Protein AF-A0A2V7FW21-F1 (afdb_monomer_lite)

Secondary structure (DSSP, 8-state):
-TT-SHHHHHHHHHHHHTTGGGTS-S-EEPPPTT-EEGGGTEE--TTTTT-EE--S----EE--S---SPPP-HHHHH-TTHHHHHHHH--HHHHHGGGG-EE----TTGGG-SSBSTTS-B-SHHHHHHH--GGGHHHHHHHHHS-HHHHHHHHHHHHH-

Structure (mmCIF, N/CA/C/O backbone):
data_AF-A0A2V7FW21-F1
#
_entry.id   AF-A0A2V7FW21-F1
#
loop_
_atom_site.group_PDB
_atom_site.id
_atom_site.type_symbol
_atom_site.label_atom_id
_atom_site.label_alt_id
_atom_site.label_comp_id
_atom_site.label_asym_id
_atom_site.label_entity_id
_atom_site.label_seq_id
_atom_site.pdbx_PDB_ins_code
_atom_site.Cartn_x
_atom_site.Cartn_y
_atom_site.Cartn_z
_atom_site.occupancy
_atom_site.B_iso_or_equiv
_atom_site.auth_seq_id
_atom_site.auth_comp_id
_atom_site.auth_asym_id
_atom_site.auth_atom_id
_atom_site.pdbx_PDB_model_num
ATOM 1 N N . MET A 1 1 ? -8.026 16.627 4.173 1.00 52.59 1 MET A N 1
ATOM 2 C CA . MET A 1 1 ? -6.728 16.368 4.832 1.00 52.59 1 MET A CA 1
ATOM 3 C C . MET A 1 1 ? -6.701 14.894 5.194 1.00 52.59 1 MET A C 1
ATOM 5 O O . MET A 1 1 ? -7.676 14.438 5.785 1.00 52.59 1 MET A O 1
ATOM 9 N N . LEU A 1 2 ? -5.669 14.146 4.791 1.00 73.88 2 LEU A N 1
ATOM 10 C CA . LEU A 1 2 ? -5.500 12.762 5.252 1.00 73.88 2 LEU A CA 1
ATOM 11 C C . LEU A 1 2 ? -5.425 12.753 6.781 1.00 73.88 2 LEU A C 1
ATOM 13 O O . LEU A 1 2 ? -4.911 13.702 7.371 1.00 73.88 2 LEU A O 1
ATOM 17 N N . ALA A 1 3 ? -5.951 11.705 7.411 1.00 82.44 3 ALA A N 1
ATOM 18 C CA . ALA A 1 3 ? -5.888 11.542 8.860 1.00 82.44 3 ALA A CA 1
ATOM 19 C C . ALA A 1 3 ? -6.391 12.752 9.691 1.00 82.44 3 ALA A C 1
ATOM 21 O O . ALA A 1 3 ? -5.767 13.149 10.672 1.00 82.44 3 ALA A O 1
ATOM 22 N N . ALA A 1 4 ? -7.522 13.364 9.314 1.00 87.50 4 ALA A N 1
ATOM 23 C CA . ALA A 1 4 ? -8.020 14.580 9.975 1.00 87.50 4 ALA A CA 1
ATOM 24 C C . ALA A 1 4 ? -8.468 14.374 11.441 1.00 87.50 4 ALA A C 1
ATOM 26 O O . ALA A 1 4 ? -8.402 15.305 12.246 1.00 87.50 4 ALA A O 1
ATOM 27 N N . THR A 1 5 ? -8.914 13.166 11.803 1.00 94.81 5 THR A N 1
ATOM 28 C CA . THR A 1 5 ? -9.398 12.841 13.155 1.00 94.81 5 THR A CA 1
ATOM 29 C C . THR A 1 5 ? -8.276 12.278 14.039 1.00 94.81 5 THR A C 1
ATOM 31 O O . THR A 1 5 ? -7.320 11.697 13.518 1.00 94.81 5 THR A O 1
ATOM 34 N N . PRO A 1 6 ? -8.377 12.374 15.382 1.00 96.50 6 PRO A N 1
ATOM 35 C CA . PRO A 1 6 ? -7.422 11.723 16.284 1.00 96.50 6 PRO A CA 1
ATOM 36 C C . PRO A 1 6 ? -7.287 10.215 16.025 1.00 96.50 6 PRO A C 1
ATOM 38 O O . PRO A 1 6 ? -6.175 9.692 16.010 1.00 96.50 6 PRO A O 1
ATOM 41 N N . ALA A 1 7 ? -8.404 9.537 15.740 1.00 96.25 7 ALA A N 1
ATOM 42 C CA . ALA A 1 7 ? -8.414 8.119 15.393 1.00 96.25 7 ALA A CA 1
ATOM 43 C C . ALA A 1 7 ? -7.650 7.842 14.091 1.00 96.25 7 ALA A C 1
ATOM 45 O O . ALA A 1 7 ? -6.846 6.919 14.037 1.00 96.25 7 ALA A O 1
ATOM 46 N N . ALA A 1 8 ? -7.835 8.666 13.058 1.00 96.56 8 ALA A N 1
ATOM 47 C CA . ALA A 1 8 ? -7.130 8.485 11.796 1.00 96.56 8 ALA A CA 1
ATOM 48 C C . ALA A 1 8 ? -5.626 8.811 11.906 1.00 96.56 8 ALA A C 1
ATOM 50 O O . ALA A 1 8 ? -4.816 8.157 11.251 1.00 96.56 8 ALA A O 1
ATOM 51 N N . ARG A 1 9 ? -5.219 9.758 12.768 1.00 97.75 9 ARG A N 1
ATOM 52 C CA . ARG A 1 9 ? -3.793 9.992 13.083 1.00 97.75 9 ARG A CA 1
ATOM 53 C C . ARG A 1 9 ? -3.169 8.790 13.786 1.00 97.75 9 ARG A C 1
ATOM 55 O O . ARG A 1 9 ? -2.154 8.282 13.318 1.00 97.75 9 ARG A O 1
ATOM 62 N N . ARG A 1 10 ? -3.837 8.268 14.820 1.00 98.25 10 ARG A N 1
ATOM 63 C CA . ARG A 1 10 ? -3.437 7.027 15.501 1.00 98.25 10 ARG A CA 1
ATOM 64 C C . ARG A 1 10 ? -3.335 5.857 14.520 1.00 98.25 10 ARG A C 1
ATOM 66 O O . ARG A 1 10 ? -2.374 5.098 14.555 1.00 98.25 10 ARG A O 1
ATOM 73 N N . GLY A 1 11 ? -4.304 5.730 13.616 1.00 98.44 11 GLY A N 1
ATOM 74 C CA . GLY A 1 11 ? -4.299 4.722 12.561 1.00 98.44 11 GLY A CA 1
ATOM 75 C C . GLY A 1 11 ? -3.122 4.852 11.601 1.00 98.44 11 GLY A C 1
ATOM 76 O O . GLY A 1 11 ? -2.526 3.843 11.236 1.00 98.44 11 GLY A O 1
ATOM 77 N N . SER A 1 12 ? -2.758 6.082 11.232 1.00 98.00 12 SER A N 1
ATOM 78 C CA . SER A 1 12 ? -1.577 6.354 10.414 1.00 98.00 12 SER A CA 1
ATOM 79 C C . SER A 1 12 ? -0.293 5.923 11.122 1.00 98.00 12 SER A C 1
ATOM 81 O O . SER A 1 12 ? 0.535 5.274 10.499 1.00 98.00 12 SER A O 1
ATOM 83 N N . GLU A 1 13 ? -0.121 6.230 12.406 1.00 98.25 13 GLU A N 1
ATOM 84 C CA . GLU A 1 13 ? 1.056 5.787 13.173 1.00 98.25 13 GLU A CA 1
ATOM 85 C C . GLU A 1 13 ? 1.127 4.257 13.262 1.00 98.25 13 GLU A C 1
ATOM 87 O O . GLU A 1 13 ? 2.170 3.647 13.027 1.00 98.25 13 GLU A O 1
ATOM 92 N N . LEU A 1 14 ? -0.009 3.619 13.554 1.00 98.69 14 LEU A N 1
ATOM 93 C CA . LEU A 1 14 ? -0.113 2.165 13.630 1.00 98.69 14 LEU A CA 1
ATOM 94 C C . LEU A 1 14 ? 0.189 1.490 12.295 1.00 98.69 14 LEU A C 1
ATOM 96 O O . LEU A 1 14 ? 0.803 0.429 12.291 1.00 98.69 14 LEU A O 1
ATOM 100 N N . PHE A 1 15 ? -0.214 2.092 11.177 1.00 98.56 15 PHE A N 1
ATOM 101 C CA . PHE A 1 15 ? 0.079 1.593 9.836 1.00 98.56 15 PHE A CA 1
ATOM 102 C C . PHE A 1 15 ? 1.590 1.438 9.597 1.00 98.56 15 PHE A C 1
ATOM 104 O O . PHE A 1 15 ? 2.020 0.423 9.042 1.00 98.56 15 PHE A O 1
ATOM 111 N N . ASP A 1 16 ? 2.403 2.387 10.072 1.00 97.88 16 ASP A N 1
ATOM 112 C CA . ASP A 1 16 ? 3.866 2.258 10.034 1.00 97.88 16 ASP A CA 1
ATOM 113 C C . ASP A 1 16 ? 4.347 1.215 11.044 1.00 97.88 16 ASP A C 1
ATOM 115 O O . ASP A 1 16 ? 5.083 0.295 10.687 1.00 97.88 16 ASP A O 1
ATOM 119 N N . ALA A 1 17 ? 3.881 1.310 12.293 1.00 98.44 17 ALA A N 1
ATOM 120 C CA . ALA A 1 17 ? 4.355 0.475 13.395 1.00 98.44 17 ALA A CA 1
ATOM 121 C C . ALA A 1 17 ? 4.105 -1.028 13.180 1.00 98.44 17 ALA A C 1
ATOM 123 O O . ALA A 1 17 ? 4.912 -1.863 13.588 1.00 98.44 17 ALA A O 1
ATOM 124 N N . ILE A 1 18 ? 2.998 -1.399 12.528 1.00 98.50 18 ILE A N 1
ATOM 125 C CA . ILE A 1 18 ? 2.695 -2.799 12.203 1.00 98.50 18 ILE A CA 1
ATOM 126 C C . ILE A 1 18 ? 3.310 -3.247 10.870 1.00 98.50 18 ILE A C 1
ATOM 128 O O . ILE A 1 18 ? 3.199 -4.426 10.528 1.00 98.50 18 ILE A O 1
ATOM 132 N N . GLY A 1 19 ? 4.007 -2.366 10.149 1.00 98.25 19 GLY A N 1
ATOM 133 C CA . GLY A 1 19 ? 4.761 -2.686 8.936 1.00 98.25 19 GLY A CA 1
ATOM 134 C C . GLY A 1 19 ? 3.943 -2.691 7.644 1.00 98.25 19 GLY A C 1
ATOM 135 O O . GLY A 1 19 ? 4.376 -3.295 6.669 1.00 98.25 19 GLY A O 1
ATOM 136 N N . CYS A 1 20 ? 2.772 -2.044 7.595 1.00 98.44 20 CYS A N 1
ATOM 137 C CA . CYS A 1 20 ? 2.033 -1.901 6.333 1.00 98.44 20 CYS A CA 1
ATOM 138 C C . CYS A 1 20 ? 2.815 -1.045 5.324 1.00 98.44 20 CYS A C 1
ATOM 140 O O . CYS A 1 20 ? 2.825 -1.346 4.130 1.00 98.44 20 CYS A O 1
ATOM 142 N N . ALA A 1 21 ? 3.513 -0.015 5.812 1.00 97.88 21 ALA A N 1
ATOM 143 C CA . ALA A 1 21 ? 4.276 0.923 4.992 1.00 97.88 21 ALA A CA 1
ATOM 144 C C . ALA A 1 21 ? 5.514 0.321 4.305 1.00 97.88 21 ALA A C 1
ATOM 146 O O . ALA A 1 21 ? 6.088 0.978 3.443 1.00 97.88 21 ALA A O 1
ATOM 147 N N . THR A 1 22 ? 5.908 -0.913 4.643 1.00 97.38 22 THR A N 1
ATOM 148 C CA . THR A 1 22 ? 7.002 -1.618 3.957 1.00 97.38 22 THR A CA 1
ATOM 149 C C . THR A 1 22 ? 6.694 -1.847 2.479 1.00 97.38 22 THR A C 1
ATOM 151 O O . THR A 1 22 ? 7.592 -1.690 1.662 1.00 97.38 22 THR A O 1
ATOM 154 N N . CYS A 1 23 ?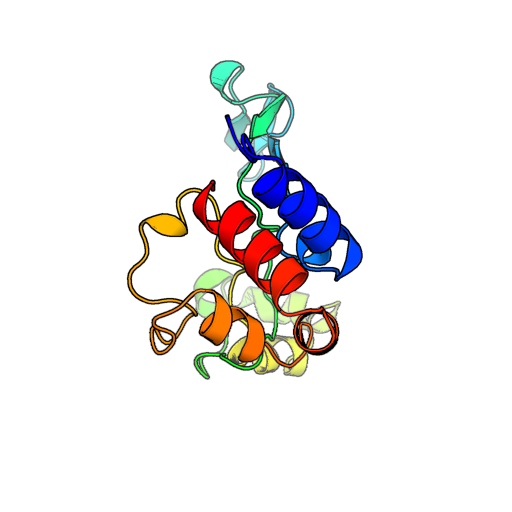 5.439 -2.169 2.141 1.00 98.19 23 CYS A N 1
ATOM 155 C CA . CYS A 1 23 ? 5.001 -2.334 0.749 1.00 98.19 23 CYS A CA 1
ATOM 156 C C . CYS A 1 23 ? 4.054 -1.203 0.326 1.00 98.19 23 CYS A C 1
ATOM 158 O O . CYS A 1 23 ? 4.106 -0.697 -0.791 1.00 98.19 23 CYS A O 1
ATOM 160 N N . HIS A 1 24 ? 3.200 -0.727 1.237 1.00 98.25 24 HIS A N 1
ATOM 161 C CA . HIS A 1 24 ? 2.320 0.411 0.979 1.00 98.25 24 HIS A CA 1
ATOM 162 C C . HIS A 1 24 ? 3.015 1.749 1.263 1.00 98.25 24 HIS A C 1
ATOM 164 O O . HIS A 1 24 ? 2.575 2.542 2.101 1.00 98.25 24 HIS A O 1
ATOM 170 N N . VAL A 1 25 ? 4.123 1.987 0.557 1.00 97.88 25 VAL A N 1
ATOM 171 C CA . VAL A 1 25 ? 5.003 3.148 0.739 1.00 97.88 25 VAL A CA 1
ATOM 172 C C . VAL A 1 25 ? 4.238 4.451 0.529 1.00 97.88 25 VAL A C 1
ATOM 174 O O . VAL A 1 25 ? 3.635 4.682 -0.519 1.00 97.88 25 VAL A O 1
ATOM 177 N N . ARG A 1 26 ? 4.266 5.318 1.546 1.00 96.12 26 ARG A N 1
ATOM 178 C CA . ARG A 1 26 ? 3.415 6.516 1.627 1.00 96.12 26 ARG A CA 1
ATOM 179 C C . ARG A 1 26 ? 3.616 7.472 0.471 1.00 96.12 26 ARG A C 1
ATOM 181 O O . ARG A 1 26 ? 2.636 7.957 -0.079 1.00 96.12 26 ARG A O 1
ATOM 188 N N . THR A 1 27 ? 4.873 7.749 0.149 1.00 96.56 27 THR A N 1
ATOM 189 C CA . THR A 1 27 ? 5.267 8.811 -0.769 1.00 96.56 27 THR A CA 1
ATOM 190 C C . THR A 1 27 ? 6.291 8.275 -1.741 1.00 96.56 27 THR A C 1
ATOM 192 O O . THR A 1 27 ? 7.268 7.655 -1.328 1.00 96.56 27 THR A O 1
ATOM 195 N N . LEU A 1 28 ? 6.089 8.577 -3.015 1.00 96.69 28 LEU A N 1
ATOM 196 C CA . LEU A 1 28 ? 7.106 8.440 -4.043 1.00 96.69 28 LEU A CA 1
ATOM 197 C C . LEU A 1 28 ? 7.383 9.819 -4.636 1.00 96.69 28 LEU A C 1
ATOM 199 O O . LEU A 1 28 ? 6.525 10.706 -4.606 1.00 96.69 28 LEU A O 1
ATOM 203 N N . VAL A 1 29 ? 8.591 9.992 -5.158 1.00 97.44 29 VAL A N 1
ATOM 204 C CA . VAL A 1 29 ? 9.016 11.220 -5.828 1.00 97.44 29 VAL A CA 1
ATOM 205 C C . VAL A 1 29 ? 9.390 10.848 -7.251 1.00 97.44 29 VAL A C 1
ATOM 207 O O . VAL A 1 29 ? 10.160 9.910 -7.466 1.00 97.44 29 VAL A O 1
ATOM 210 N N . THR A 1 30 ? 8.805 11.533 -8.230 1.00 96.12 30 THR A N 1
ATOM 211 C CA . THR A 1 30 ? 9.201 11.349 -9.628 1.00 96.12 30 THR A CA 1
ATOM 212 C C . THR A 1 30 ? 10.648 11.795 -9.833 1.00 96.12 30 THR A C 1
ATOM 214 O O . THR A 1 30 ? 11.164 12.645 -9.106 1.00 96.12 30 THR A O 1
ATOM 217 N N . ALA A 1 31 ? 11.317 11.221 -10.833 1.00 96.38 31 ALA A N 1
ATOM 218 C CA . ALA A 1 31 ? 12.684 11.602 -11.167 1.00 96.38 31 ALA A CA 1
ATOM 219 C C . ALA A 1 31 ? 12.795 13.100 -11.509 1.00 96.38 31 ALA A C 1
ATOM 221 O O . ALA A 1 31 ? 11.803 13.755 -11.846 1.00 96.38 31 ALA A O 1
ATOM 222 N N . ALA A 1 32 ? 14.009 13.643 -11.427 1.00 97.56 32 ALA A N 1
ATOM 223 C CA . ALA A 1 32 ? 14.255 15.048 -11.721 1.00 97.56 32 ALA A CA 1
ATOM 224 C C . ALA A 1 32 ? 13.879 15.407 -13.165 1.00 97.56 32 ALA A C 1
ATOM 226 O O . ALA A 1 32 ? 13.977 14.571 -14.072 1.00 97.56 32 ALA A O 1
ATOM 227 N N . ALA A 1 33 ? 13.474 16.657 -13.389 1.00 97.38 33 ALA A N 1
ATOM 228 C CA . ALA A 1 33 ? 13.267 17.158 -14.743 1.00 97.38 33 ALA A CA 1
ATOM 229 C C . ALA A 1 33 ? 14.558 17.001 -15.565 1.00 97.38 33 ALA A C 1
ATOM 231 O O . ALA A 1 33 ? 15.657 17.211 -15.059 1.00 97.38 33 ALA A O 1
ATOM 232 N N . GLY A 1 34 ? 14.424 16.595 -16.825 1.00 96.81 34 GLY A N 1
ATOM 233 C CA . GLY A 1 34 ? 15.556 16.282 -17.697 1.00 96.81 34 GLY A CA 1
ATOM 234 C C . GLY A 1 34 ? 16.131 14.870 -1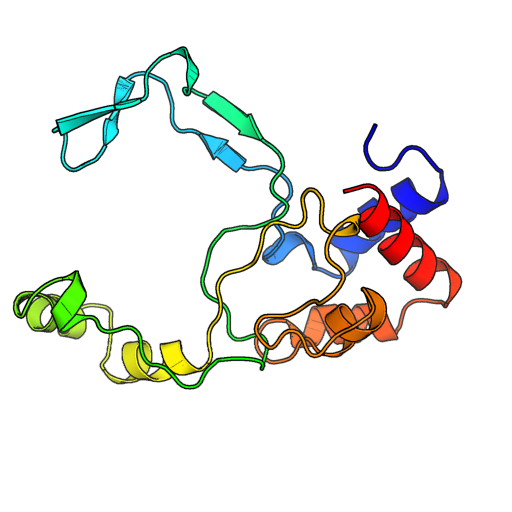7.526 1.00 96.81 34 GLY A C 1
ATOM 235 O O . GLY A 1 34 ? 16.997 14.489 -18.308 1.00 96.81 34 GLY A O 1
ATOM 236 N N . THR A 1 35 ? 15.646 14.060 -16.573 1.00 97.62 35 THR A N 1
ATOM 237 C CA . THR A 1 35 ? 16.058 12.647 -16.476 1.00 97.62 35 THR A CA 1
ATOM 238 C C . THR A 1 35 ? 15.670 11.907 -17.756 1.00 97.62 35 THR A C 1
ATOM 240 O O . THR A 1 35 ? 14.499 11.922 -18.140 1.00 97.62 35 THR A O 1
ATOM 243 N N . ALA A 1 36 ? 16.640 11.256 -18.400 1.00 96.50 36 ALA A N 1
ATOM 244 C CA . ALA A 1 36 ? 16.424 10.440 -19.590 1.00 96.50 36 ALA A CA 1
ATOM 245 C C . ALA A 1 36 ? 15.643 9.156 -19.257 1.00 96.50 36 ALA A C 1
ATOM 247 O O . ALA A 1 36 ? 15.976 8.445 -18.308 1.00 96.50 36 ALA A O 1
ATOM 248 N N . ILE A 1 37 ? 14.624 8.839 -20.057 1.00 93.19 37 ILE A N 1
ATOM 249 C CA . ILE A 1 37 ? 13.793 7.631 -19.940 1.00 93.19 37 ILE A CA 1
ATOM 250 C C . ILE A 1 37 ? 13.683 6.931 -21.302 1.00 93.19 37 ILE A C 1
ATOM 252 O O . ILE A 1 37 ? 14.148 7.457 -22.311 1.00 93.19 37 ILE A O 1
ATOM 256 N N . ASN A 1 38 ? 13.102 5.726 -21.343 1.00 87.00 38 ASN A N 1
ATOM 257 C CA . ASN A 1 38 ? 12.898 4.961 -22.586 1.00 87.00 38 ASN A CA 1
ATOM 258 C C . ASN A 1 38 ? 14.187 4.783 -23.417 1.00 87.00 38 ASN A C 1
ATOM 260 O O . ASN A 1 38 ? 14.184 4.927 -24.635 1.00 87.00 38 ASN A O 1
ATOM 264 N N . GLY A 1 39 ? 15.319 4.527 -22.752 1.00 86.69 39 GLY A N 1
ATOM 265 C CA . GLY A 1 39 ? 16.618 4.402 -23.425 1.00 86.69 39 GLY A CA 1
ATOM 266 C C . GLY A 1 39 ? 17.185 5.720 -23.968 1.00 86.69 39 GLY A C 1
ATOM 267 O O . GLY A 1 39 ? 18.058 5.688 -24.828 1.00 86.69 39 GLY A O 1
ATOM 268 N N . GLY A 1 40 ? 16.700 6.867 -23.482 1.00 91.62 40 GLY A N 1
ATOM 269 C CA . GLY A 1 40 ? 17.123 8.201 -23.915 1.00 91.62 40 GLY A CA 1
ATOM 270 C C . GLY A 1 40 ? 16.236 8.829 -24.988 1.00 91.62 40 GLY A C 1
ATOM 271 O O . GLY A 1 40 ? 16.522 9.944 -25.412 1.00 91.62 40 GLY A O 1
ATOM 272 N N . ALA A 1 41 ? 15.169 8.144 -25.413 1.00 93.25 41 ALA A N 1
ATOM 273 C CA . ALA A 1 41 ? 14.223 8.673 -26.393 1.00 93.25 41 ALA A CA 1
ATOM 274 C C . ALA A 1 41 ? 13.424 9.871 -25.857 1.00 93.25 41 ALA A C 1
ATOM 276 O O . ALA A 1 41 ? 13.098 10.777 -26.618 1.00 93.25 41 ALA A O 1
ATOM 277 N N . ASP A 1 42 ? 13.161 9.895 -24.548 1.00 95.25 42 ASP A N 1
ATOM 278 C CA . ASP A 1 42 ? 12.394 10.950 -23.892 1.00 95.25 42 ASP A CA 1
ATOM 279 C C . ASP A 1 42 ? 13.106 11.454 -22.632 1.00 95.25 42 ASP A C 1
ATOM 281 O O . ASP A 1 42 ? 13.981 10.790 -22.065 1.00 95.25 42 ASP A O 1
ATOM 285 N N . THR A 1 43 ? 12.680 12.621 -22.148 1.00 97.00 43 THR A N 1
ATOM 286 C CA . THR A 1 43 ? 13.103 13.166 -20.852 1.00 97.00 43 THR A CA 1
ATOM 287 C C . THR A 1 43 ? 11.898 13.567 -20.012 1.00 97.00 43 THR A C 1
ATOM 289 O O . THR A 1 43 ? 10.852 13.943 -20.541 1.00 97.00 43 THR A O 1
ATOM 292 N N . ILE A 1 44 ? 12.034 13.494 -18.687 1.00 97.00 44 ILE A N 1
ATOM 293 C CA . ILE A 1 44 ? 10.990 13.956 -17.766 1.00 97.00 44 ILE A CA 1
ATOM 294 C C . ILE A 1 44 ? 10.809 15.477 -17.926 1.00 97.00 44 ILE A C 1
ATOM 296 O O . ILE A 1 44 ? 11.750 16.229 -17.658 1.00 97.00 44 ILE A O 1
ATOM 300 N N . PRO A 1 45 ? 9.617 15.970 -18.313 1.00 96.88 45 PRO A N 1
ATOM 301 C CA . PRO A 1 45 ? 9.379 17.402 -18.445 1.00 96.88 45 PRO A CA 1
ATOM 302 C C . PRO A 1 45 ? 9.320 18.088 -17.067 1.00 96.88 45 PRO A C 1
ATOM 304 O O . PRO A 1 45 ? 8.940 17.450 -16.080 1.00 96.88 45 PRO A O 1
ATOM 307 N N . PRO A 1 46 ? 9.571 19.410 -16.975 1.00 97.00 46 PRO A N 1
ATOM 308 C CA . PRO A 1 46 ? 9.500 20.154 -15.710 1.00 97.00 46 PRO A CA 1
ATOM 309 C C . PRO A 1 46 ? 8.170 20.011 -14.954 1.00 97.00 46 PRO A C 1
ATOM 311 O O . PRO A 1 46 ? 8.141 19.989 -13.724 1.00 97.00 46 PRO A O 1
ATOM 314 N N . ALA A 1 47 ? 7.058 19.858 -15.682 1.00 96.31 47 ALA A N 1
ATOM 315 C CA . ALA A 1 47 ? 5.737 19.646 -15.092 1.00 96.31 47 ALA A CA 1
ATOM 316 C C . ALA A 1 47 ? 5.639 18.341 -14.276 1.00 96.31 47 ALA A C 1
ATOM 318 O O . ALA A 1 47 ? 4.861 18.276 -13.326 1.00 96.31 47 ALA A O 1
ATOM 319 N N . LEU A 1 48 ? 6.439 17.326 -14.617 1.00 96.06 48 LEU A N 1
ATOM 320 C CA . LEU A 1 48 ? 6.440 16.008 -13.979 1.00 96.06 48 LEU A CA 1
ATOM 32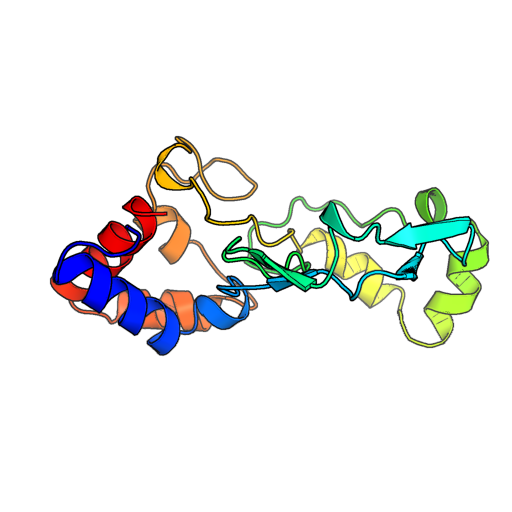1 C C . LEU A 1 48 ? 7.698 15.737 -13.148 1.00 96.06 48 LEU A C 1
ATOM 323 O O . LEU A 1 48 ? 7.756 14.702 -12.493 1.00 96.06 48 LEU A O 1
ATOM 327 N N . GLY A 1 49 ? 8.684 16.636 -13.149 1.00 96.94 49 GLY A N 1
ATOM 328 C CA . GLY A 1 49 ? 9.925 16.476 -12.394 1.00 96.94 49 GLY A CA 1
ATOM 329 C C . GLY A 1 49 ? 9.775 16.765 -10.900 1.00 96.94 49 GLY A C 1
ATOM 330 O O . GLY A 1 49 ? 9.089 17.720 -10.519 1.00 96.94 49 GLY A O 1
ATOM 331 N N . GLU A 1 50 ? 10.428 15.939 -10.075 1.00 97.31 50 GLU A N 1
ATOM 332 C CA . GLU A 1 50 ? 10.555 16.104 -8.612 1.00 97.31 50 GLU A CA 1
ATOM 333 C C . GLU A 1 50 ? 9.206 16.266 -7.889 1.00 97.31 50 GLU A C 1
ATOM 335 O O . GLU A 1 50 ? 9.065 16.997 -6.906 1.00 97.31 50 GLU A O 1
ATOM 340 N N . LYS A 1 51 ? 8.165 15.601 -8.393 1.00 97.25 51 LYS A N 1
ATOM 341 C CA . LYS A 1 51 ? 6.823 15.654 -7.818 1.00 97.25 51 LYS A CA 1
ATOM 342 C C . LYS A 1 51 ? 6.685 14.574 -6.764 1.00 97.25 51 LYS A C 1
ATOM 344 O O . LYS A 1 51 ? 6.709 13.385 -7.076 1.00 97.25 51 LYS A O 1
ATOM 349 N N . ALA A 1 52 ? 6.502 15.002 -5.520 1.00 96.88 52 ALA A N 1
ATOM 350 C CA . ALA A 1 52 ? 6.049 14.126 -4.455 1.00 96.88 52 ALA A CA 1
ATOM 351 C C . ALA A 1 52 ? 4.558 13.817 -4.641 1.00 96.88 52 ALA A C 1
ATOM 353 O O . ALA A 1 52 ? 3.737 14.721 -4.803 1.00 96.88 52 ALA A O 1
ATOM 354 N N . PHE A 1 53 ? 4.208 12.538 -4.600 1.00 95.50 53 PHE A N 1
ATOM 355 C CA . PHE A 1 53 ? 2.827 12.068 -4.617 1.00 95.50 53 PHE A CA 1
ATOM 356 C C . PHE A 1 53 ? 2.654 10.918 -3.627 1.00 95.50 53 PHE A C 1
ATOM 358 O O . PHE A 1 53 ? 3.633 10.285 -3.228 1.00 95.50 53 PHE A O 1
ATOM 365 N N . HIS A 1 54 ? 1.411 10.652 -3.216 1.00 96.00 54 HIS A N 1
ATOM 366 C CA . HIS A 1 54 ? 1.125 9.761 -2.087 1.00 96.00 54 HIS A CA 1
ATOM 367 C C . HIS A 1 54 ? 0.287 8.538 -2.484 1.00 96.00 54 HIS A C 1
ATOM 369 O O . HIS A 1 54 ? -0.915 8.503 -2.209 1.00 96.00 54 HIS A O 1
ATOM 375 N N . PRO A 1 55 ? 0.877 7.543 -3.169 1.00 97.06 55 PRO A N 1
ATOM 376 C CA . PRO A 1 55 ? 0.135 6.390 -3.664 1.00 97.06 55 PRO A CA 1
ATOM 377 C C . PRO A 1 55 ? -0.129 5.341 -2.585 1.00 97.06 55 PRO A C 1
ATOM 379 O O . PRO A 1 55 ? -1.044 4.537 -2.755 1.00 97.06 55 PRO A O 1
ATOM 382 N N . PHE A 1 56 ? 0.652 5.324 -1.495 1.00 97.94 56 PHE A N 1
ATOM 383 C CA . PHE A 1 56 ? 0.634 4.236 -0.509 1.00 97.94 56 PHE A CA 1
ATOM 384 C C . PHE A 1 56 ? 0.878 2.871 -1.177 1.00 97.94 56 PHE A C 1
ATOM 386 O O . PHE A 1 56 ? 0.123 1.915 -0.995 1.00 97.94 56 PHE A O 1
ATOM 393 N N . SER A 1 57 ? 1.913 2.811 -2.015 1.00 98.25 57 SER A N 1
ATOM 394 C CA . SER A 1 57 ? 2.363 1.626 -2.747 1.00 98.25 57 SER A CA 1
ATOM 395 C C . SER A 1 57 ? 3.796 1.819 -3.239 1.00 98.25 57 SER A C 1
ATOM 397 O O . SER A 1 57 ? 4.186 2.926 -3.606 1.00 98.25 57 SER A O 1
ATOM 399 N N . ASP A 1 58 ? 4.557 0.731 -3.261 1.00 97.62 58 ASP A N 1
ATOM 400 C CA . ASP A 1 58 ? 5.859 0.608 -3.920 1.00 97.62 58 ASP A CA 1
ATOM 401 C C . ASP A 1 58 ? 5.762 0.197 -5.401 1.00 97.62 58 ASP A C 1
ATOM 403 O O . ASP A 1 58 ? 6.759 0.219 -6.118 1.00 97.62 58 ASP A O 1
ATOM 407 N N . PHE A 1 59 ? 4.566 -0.175 -5.867 1.00 97.06 59 PHE A N 1
ATOM 408 C CA . PHE A 1 59 ? 4.285 -0.733 -7.193 1.00 97.06 59 PHE A CA 1
ATOM 409 C C . PHE A 1 59 ? 5.082 -2.000 -7.554 1.00 97.06 59 PHE A C 1
ATOM 411 O O . PHE A 1 59 ? 5.098 -2.400 -8.723 1.00 97.06 59 PHE A O 1
ATOM 418 N N . LEU A 1 60 ? 5.687 -2.668 -6.570 1.00 95.44 60 LEU A N 1
ATOM 419 C CA . LEU A 1 60 ? 6.439 -3.903 -6.759 1.00 95.44 60 LEU A CA 1
ATOM 420 C C . LEU A 1 60 ? 5.523 -5.133 -6.692 1.00 95.44 60 LEU A C 1
ATOM 422 O O . LEU A 1 60 ? 4.331 -5.046 -6.390 1.00 95.44 60 LEU A O 1
ATOM 426 N N . LEU A 1 61 ? 6.084 -6.294 -7.040 1.00 93.75 61 LEU A N 1
ATOM 427 C CA . LEU A 1 61 ? 5.395 -7.584 -7.034 1.00 93.75 61 LEU A CA 1
ATOM 428 C C . LEU A 1 61 ? 5.709 -8.366 -5.757 1.00 93.75 61 LEU A C 1
ATOM 430 O O . LEU A 1 61 ? 6.859 -8.757 -5.533 1.00 93.75 61 LEU A O 1
ATOM 434 N N . HIS A 1 62 ? 4.664 -8.707 -5.006 1.00 96.25 62 HIS A N 1
ATOM 435 C CA . HIS A 1 62 ? 4.776 -9.418 -3.734 1.00 96.25 62 HIS A CA 1
ATOM 436 C C . HIS A 1 62 ? 3.883 -10.643 -3.683 1.00 96.25 62 HIS A C 1
ATOM 438 O O . HIS A 1 62 ? 2.738 -10.622 -4.143 1.00 96.25 62 HIS A O 1
ATOM 444 N N . ASN A 1 63 ? 4.382 -11.711 -3.061 1.00 96.38 63 ASN A N 1
ATOM 445 C CA . ASN A 1 63 ? 3.541 -12.837 -2.694 1.00 96.38 63 ASN A CA 1
ATOM 446 C C . ASN A 1 63 ? 2.806 -12.527 -1.389 1.00 96.38 63 ASN A C 1
ATOM 448 O O . ASN A 1 63 ? 3.342 -12.723 -0.298 1.00 96.38 63 ASN A O 1
ATOM 452 N N . VAL A 1 64 ? 1.551 -12.096 -1.514 1.00 96.75 64 VAL A N 1
ATOM 453 C CA . VAL A 1 64 ? 0.646 -11.867 -0.376 1.00 96.75 64 VAL A CA 1
ATOM 454 C C . VAL A 1 64 ? -0.384 -12.991 -0.191 1.00 96.75 64 VAL A C 1
ATOM 456 O O . VAL A 1 64 ? -1.375 -12.819 0.519 1.00 96.75 64 VAL A O 1
ATOM 459 N N . GLY A 1 65 ? -0.152 -14.152 -0.822 1.00 95.31 65 GLY A N 1
ATOM 460 C CA . GLY A 1 65 ? -0.983 -15.360 -0.728 1.00 95.31 65 GLY A CA 1
ATOM 461 C C . GLY A 1 65 ? -2.238 -15.382 -1.599 1.00 95.31 65 GLY A C 1
ATOM 462 O O . GLY A 1 65 ? -3.092 -16.237 -1.391 1.00 95.31 65 GLY A O 1
ATOM 463 N N . THR A 1 66 ? -2.364 -14.447 -2.544 1.00 93.94 66 THR A N 1
ATOM 464 C CA . THR A 1 66 ? -3.521 -14.318 -3.456 1.00 93.94 66 THR A CA 1
ATOM 465 C C . THR A 1 66 ? -3.086 -14.171 -4.918 1.00 93.94 66 THR A C 1
ATOM 467 O O . THR A 1 66 ? -3.711 -13.448 -5.688 1.00 93.94 66 THR A O 1
ATOM 470 N N . GLY A 1 67 ? -1.977 -14.821 -5.291 1.00 92.06 67 GLY A N 1
ATOM 471 C CA . GLY A 1 67 ? -1.541 -14.879 -6.688 1.00 92.06 67 GLY A CA 1
ATOM 472 C C . GLY A 1 67 ? -2.589 -15.518 -7.600 1.00 92.06 67 GLY A C 1
ATOM 473 O O . GLY A 1 67 ? -3.422 -16.302 -7.145 1.00 92.06 67 GLY A O 1
ATOM 474 N N . ASP A 1 68 ? -2.527 -15.182 -8.883 1.00 91.06 68 ASP A N 1
ATOM 475 C CA . ASP A 1 68 ? -3.457 -15.639 -9.922 1.00 91.06 68 ASP A CA 1
ATOM 476 C C . ASP A 1 68 ? -3.048 -16.967 -10.575 1.00 91.06 68 ASP A C 1
ATOM 478 O O . ASP A 1 68 ? -3.795 -17.527 -11.376 1.00 91.06 68 ASP A O 1
ATOM 482 N N . GLY A 1 69 ? -1.870 -17.494 -10.234 1.00 92.56 69 GLY A N 1
ATOM 483 C CA . GLY A 1 69 ? -1.331 -18.703 -10.844 1.00 92.56 69 GLY A CA 1
ATOM 484 C C . GLY A 1 69 ? -0.716 -18.473 -12.227 1.00 92.56 69 GLY A C 1
ATOM 485 O O . GLY A 1 69 ? -0.254 -19.439 -12.838 1.00 92.56 69 GLY A O 1
ATOM 486 N N . ILE A 1 70 ? -0.637 -17.225 -12.699 1.00 89.56 70 ILE A N 1
ATOM 487 C CA . ILE A 1 70 ? -0.140 -16.873 -14.028 1.00 89.56 70 ILE A CA 1
ATOM 488 C C . ILE A 1 70 ? 1.309 -16.398 -13.922 1.00 89.56 70 ILE A C 1
ATOM 490 O O . ILE A 1 70 ? 1.638 -15.396 -13.293 1.00 89.56 70 ILE A O 1
ATOM 494 N N . VAL A 1 71 ? 2.212 -17.140 -14.557 1.00 88.88 71 VAL A N 1
ATOM 495 C CA . VAL A 1 71 ? 3.623 -16.754 -14.648 1.00 88.88 71 VAL A CA 1
ATOM 496 C C . VAL A 1 71 ? 3.763 -15.540 -15.568 1.00 88.88 71 VAL A C 1
ATOM 498 O O . VAL A 1 71 ? 3.155 -15.496 -16.636 1.00 88.88 71 VAL A O 1
ATOM 501 N N . MET A 1 72 ? 4.602 -14.574 -15.191 1.00 83.50 72 MET A N 1
ATOM 502 C CA . MET A 1 72 ? 4.953 -13.469 -16.080 1.00 83.50 72 MET A CA 1
ATOM 503 C C . MET A 1 72 ? 5.620 -13.993 -17.355 1.00 83.50 72 MET A C 1
ATOM 505 O O . MET A 1 72 ? 6.662 -14.650 -17.315 1.00 83.50 72 MET A O 1
ATOM 509 N N . ALA A 1 73 ? 5.002 -13.665 -18.484 1.00 80.06 73 ALA A N 1
ATOM 510 C CA . ALA A 1 73 ? 5.359 -14.104 -19.824 1.00 80.06 73 ALA A CA 1
ATOM 511 C C . ALA A 1 73 ? 6.604 -13.342 -20.333 1.00 80.06 73 ALA A C 1
ATOM 513 O O . ALA A 1 73 ? 6.526 -12.355 -21.067 1.00 80.06 73 ALA A O 1
ATOM 514 N N . MET A 1 74 ? 7.776 -13.741 -19.826 1.00 76.81 74 MET A N 1
ATOM 515 C CA . MET A 1 74 ? 9.050 -13.070 -20.103 1.00 76.81 74 MET A CA 1
ATOM 516 C C . MET A 1 74 ? 9.431 -13.074 -21.598 1.00 76.81 74 MET A C 1
ATOM 518 O O . MET A 1 74 ? 9.838 -12.019 -22.085 1.00 76.81 74 MET A O 1
ATOM 522 N N . PRO A 1 75 ? 9.314 -14.188 -22.351 1.00 76.50 75 PRO A N 1
ATOM 523 C CA . PRO A 1 75 ? 9.645 -14.206 -23.781 1.00 76.50 75 PRO A CA 1
ATOM 524 C C . PRO A 1 75 ? 8.773 -13.278 -24.631 1.00 76.50 75 PRO A C 1
ATOM 526 O O . PRO A 1 75 ? 9.258 -12.686 -25.588 1.00 76.50 75 PRO A O 1
ATOM 529 N N . GLU A 1 76 ? 7.503 -13.124 -24.282 1.00 77.06 76 GLU A N 1
ATOM 530 C CA . GLU A 1 76 ? 6.543 -12.283 -24.990 1.00 77.06 76 GLU A CA 1
ATOM 531 C C . GLU A 1 76 ? 6.831 -10.795 -24.755 1.00 77.06 76 GLU A C 1
ATOM 533 O O . GLU A 1 76 ? 6.677 -9.986 -25.667 1.00 77.06 76 GLU A O 1
ATOM 538 N N . HIS A 1 77 ? 7.280 -10.431 -23.549 1.00 69.56 77 HIS A N 1
ATOM 539 C CA . HIS A 1 77 ? 7.562 -9.039 -23.187 1.00 69.56 77 HIS A CA 1
ATOM 540 C C . HIS A 1 77 ? 8.989 -8.586 -23.538 1.00 69.56 77 HIS A C 1
ATOM 542 O O . HIS A 1 77 ? 9.200 -7.441 -23.929 1.00 69.56 77 HIS A O 1
ATOM 548 N N . TYR A 1 78 ? 9.977 -9.473 -23.405 1.00 72.06 78 TYR A N 1
ATOM 549 C CA . TYR A 1 78 ? 11.404 -9.156 -23.564 1.00 72.06 78 TYR A CA 1
ATOM 550 C C . TYR A 1 78 ? 12.055 -9.853 -24.770 1.00 72.06 78 TYR A C 1
ATOM 552 O O . TYR A 1 78 ? 13.252 -9.687 -25.025 1.00 72.06 78 TYR A O 1
ATOM 560 N N . GLY A 1 79 ? 11.286 -10.643 -25.519 1.00 78.44 79 GLY A N 1
ATOM 561 C CA . GLY A 1 79 ? 11.775 -11.446 -26.630 1.00 78.44 79 GLY A CA 1
ATOM 562 C C . GLY A 1 79 ? 12.619 -12.654 -26.189 1.00 78.44 79 GLY A C 1
ATOM 563 O O . GLY A 1 79 ? 12.928 -12.836 -25.007 1.00 78.44 79 GLY A O 1
ATOM 564 N N . PRO A 1 80 ? 13.092 -13.470 -27.150 1.00 78.00 80 PRO A N 1
ATOM 565 C CA . PRO A 1 80 ? 13.929 -14.644 -26.873 1.00 78.00 80 PRO A CA 1
ATOM 566 C C . PRO A 1 80 ? 15.248 -14.309 -26.158 1.00 78.00 80 PRO A C 1
ATOM 568 O O . PRO A 1 80 ? 15.850 -15.156 -25.500 1.00 78.00 80 PRO A O 1
ATOM 571 N N . SER A 1 81 ? 15.713 -13.061 -26.262 1.00 77.69 81 SER A N 1
ATOM 572 C CA . SER A 1 81 ? 16.931 -12.581 -25.602 1.00 77.69 81 SER A CA 1
ATOM 573 C C . SER A 1 81 ? 16.848 -12.622 -24.077 1.00 77.69 81 SER A C 1
ATOM 575 O O . SER A 1 81 ? 17.893 -12.660 -23.426 1.00 77.69 81 SER A O 1
ATOM 577 N N . VAL A 1 82 ? 15.641 -12.676 -23.501 1.00 74.81 82 VAL A N 1
ATOM 578 C CA . VAL A 1 82 ? 15.451 -12.756 -22.049 1.00 74.81 82 VAL A CA 1
ATOM 579 C C . VAL A 1 82 ? 16.146 -13.969 -21.445 1.00 74.81 82 VAL A C 1
ATOM 581 O O . VAL A 1 82 ? 16.739 -13.865 -20.374 1.00 74.81 82 VAL A O 1
ATOM 584 N N . TYR A 1 83 ? 16.200 -15.087 -22.177 1.00 72.75 83 TYR A N 1
ATOM 585 C CA . TYR A 1 83 ? 16.887 -16.290 -21.723 1.00 72.75 83 TYR A CA 1
ATOM 586 C C . TYR A 1 83 ? 18.374 -16.046 -21.462 1.00 72.75 83 TYR A C 1
ATOM 588 O O . TYR A 1 83 ? 18.920 -16.675 -20.573 1.00 72.75 83 TYR A O 1
ATOM 596 N N . LYS A 1 84 ? 19.030 -15.094 -22.141 1.00 75.25 84 LYS A N 1
ATOM 597 C CA . LYS A 1 84 ? 20.440 -14.743 -21.878 1.00 75.25 84 LYS A CA 1
ATOM 598 C C . LYS A 1 84 ? 20.632 -14.001 -20.548 1.00 75.25 84 LYS A C 1
ATOM 600 O O . LYS A 1 84 ? 21.707 -14.079 -19.962 1.00 75.25 84 LYS A O 1
ATOM 605 N N . VAL A 1 85 ? 19.606 -13.288 -20.080 1.00 66.25 85 VAL A N 1
ATOM 606 C CA . VAL A 1 85 ? 19.617 -12.495 -18.835 1.00 66.25 85 VAL A CA 1
ATOM 607 C C . VAL A 1 85 ? 19.197 -13.349 -17.630 1.00 66.25 85 VAL A C 1
ATOM 609 O O . VAL A 1 85 ? 19.762 -13.211 -16.546 1.00 66.25 85 VAL A O 1
ATOM 612 N N . VAL A 1 86 ? 18.272 -14.291 -17.846 1.00 66.38 86 VAL A N 1
ATOM 613 C CA . VAL A 1 86 ? 17.787 -15.284 -16.864 1.00 66.38 86 VAL A CA 1
ATOM 614 C C . VAL A 1 86 ? 18.941 -16.081 -16.232 1.00 66.38 86 VAL A C 1
ATOM 616 O O . VAL A 1 86 ? 18.938 -16.335 -15.031 1.00 66.38 86 VAL A O 1
ATOM 619 N N . TRP A 1 87 ? 19.999 -16.383 -16.988 1.00 65.81 87 TRP A N 1
ATOM 620 C CA . TRP A 1 87 ? 21.171 -17.102 -16.464 1.00 65.81 87 TRP A CA 1
ATOM 621 C C . TRP A 1 87 ? 22.066 -16.299 -15.509 1.00 65.81 87 TRP A C 1
ATOM 623 O O . TRP A 1 87 ? 22.869 -16.913 -14.812 1.00 65.81 87 TRP A O 1
ATOM 633 N N . ARG A 1 88 ? 21.972 -14.961 -15.481 1.00 62.22 88 ARG A N 1
ATOM 634 C CA . ARG A 1 88 ? 22.848 -14.112 -14.651 1.00 62.22 88 ARG A CA 1
ATOM 635 C C . ARG A 1 88 ? 22.226 -13.735 -13.308 1.00 62.22 88 ARG A C 1
ATOM 637 O O . ARG A 1 88 ? 22.901 -13.874 -12.302 1.00 62.22 88 ARG A O 1
ATOM 644 N N . GLU A 1 89 ? 20.941 -13.378 -13.268 1.00 57.62 89 GLU A N 1
ATOM 645 C CA . GLU A 1 89 ? 20.300 -12.916 -12.018 1.00 57.62 89 GLU A CA 1
ATOM 646 C C . GLU A 1 89 ? 18.835 -13.367 -11.833 1.00 57.62 89 GLU A C 1
ATOM 648 O O . GLU A 1 89 ? 18.244 -13.137 -10.779 1.00 57.62 89 GLU A O 1
ATOM 653 N N . PHE A 1 90 ? 18.228 -14.028 -12.827 1.00 67.25 90 PHE A N 1
ATOM 654 C CA . PHE A 1 90 ? 16.795 -14.351 -12.833 1.00 67.25 90 PHE A CA 1
ATOM 655 C C . PHE A 1 90 ? 16.562 -15.818 -13.181 1.00 67.25 90 PHE A C 1
ATOM 657 O O . PHE A 1 90 ? 16.208 -16.132 -14.307 1.00 67.25 90 PHE A O 1
ATOM 664 N N . SER A 1 91 ? 16.732 -16.737 -12.227 1.00 75.56 91 SER A N 1
ATOM 665 C CA . SER A 1 91 ? 16.540 -18.174 -12.478 1.00 75.56 91 SER A CA 1
ATOM 666 C C . SER A 1 91 ? 15.139 -18.507 -13.021 1.00 75.56 91 SER A C 1
ATOM 668 O O . SER A 1 91 ? 14.168 -17.799 -12.746 1.00 75.56 91 SER A O 1
ATOM 670 N N . ILE A 1 92 ? 14.999 -19.633 -13.730 1.00 76.62 92 ILE A N 1
ATOM 671 C CA . ILE A 1 92 ? 13.690 -20.148 -14.185 1.00 76.62 92 ILE A CA 1
ATOM 672 C C . ILE A 1 92 ? 12.710 -20.278 -13.007 1.00 76.62 92 ILE A C 1
ATOM 674 O O . ILE A 1 92 ? 11.531 -19.956 -13.136 1.00 76.62 92 ILE A O 1
ATOM 678 N N . ASP A 1 93 ? 13.206 -20.678 -11.836 1.00 80.88 93 ASP A N 1
ATOM 679 C CA . ASP A 1 93 ? 12.419 -20.721 -10.603 1.00 80.88 93 ASP A CA 1
ATOM 680 C C . ASP A 1 93 ? 11.903 -19.331 -10.184 1.00 80.88 93 ASP A C 1
ATOM 682 O O . ASP A 1 93 ? 10.735 -19.186 -9.819 1.00 80.88 93 ASP A O 1
ATOM 686 N N . SER A 1 94 ? 12.735 -18.287 -10.275 1.00 79.69 94 SER A N 1
ATOM 687 C CA . SER A 1 94 ? 12.321 -16.914 -9.956 1.00 79.69 94 SER A CA 1
ATOM 688 C C . SER A 1 94 ? 11.172 -16.444 -10.854 1.00 79.69 94 SER A C 1
ATOM 690 O O . SER A 1 94 ? 10.207 -15.864 -10.354 1.00 79.69 94 SER A O 1
ATOM 692 N N . VAL A 1 95 ? 11.227 -16.782 -12.147 1.00 81.12 95 VAL A N 1
ATOM 693 C CA . VAL A 1 95 ? 10.160 -16.524 -13.121 1.00 81.12 95 VAL A CA 1
ATOM 694 C C . VAL A 1 95 ? 8.922 -17.338 -12.751 1.00 81.12 95 VAL A C 1
ATOM 696 O O . VAL A 1 95 ? 7.841 -16.775 -12.608 1.00 81.12 95 VAL A O 1
ATOM 699 N N . GLY A 1 96 ? 9.067 -18.634 -12.476 1.00 85.31 96 GLY A N 1
ATOM 700 C CA . GLY A 1 96 ? 7.957 -19.495 -12.061 1.00 85.31 96 GLY A CA 1
ATOM 701 C C . GLY A 1 96 ? 7.237 -19.006 -10.798 1.00 85.31 96 GLY A C 1
ATOM 702 O O . GLY A 1 96 ? 6.013 -19.097 -10.710 1.00 85.31 96 GLY A O 1
ATOM 703 N N . ARG A 1 97 ? 7.957 -18.419 -9.834 1.00 89.19 97 ARG A N 1
ATOM 704 C CA . ARG A 1 97 ? 7.376 -17.876 -8.591 1.00 89.19 97 ARG A CA 1
ATOM 705 C C . ARG A 1 97 ? 6.515 -16.630 -8.791 1.00 89.19 97 ARG A C 1
ATOM 707 O O . ARG A 1 97 ? 5.737 -16.301 -7.895 1.00 89.19 97 ARG A O 1
ATOM 714 N N . THR A 1 98 ? 6.602 -15.962 -9.940 1.00 89.75 98 THR A N 1
ATOM 715 C CA . THR A 1 98 ? 5.788 -14.772 -10.245 1.00 89.75 98 THR A CA 1
ATOM 716 C C . THR A 1 98 ? 4.291 -15.068 -10.259 1.00 89.75 98 THR A C 1
ATOM 718 O O . THR A 1 98 ? 3.523 -14.202 -9.864 1.00 89.75 98 THR A O 1
ATOM 721 N N . ARG A 1 99 ? 3.895 -16.320 -10.528 1.00 92.50 99 ARG A N 1
ATOM 722 C CA . ARG A 1 99 ? 2.510 -16.817 -10.423 1.00 92.50 99 ARG A CA 1
ATOM 723 C C . ARG A 1 99 ? 1.833 -16.579 -9.072 1.00 92.50 99 ARG A C 1
ATOM 725 O O . ARG A 1 99 ? 0.615 -16.615 -8.955 1.00 92.50 99 ARG A O 1
ATOM 732 N N . ASN A 1 100 ? 2.637 -16.412 -8.023 1.00 94.75 100 ASN A N 1
ATOM 733 C CA . ASN A 1 100 ? 2.157 -16.189 -6.664 1.00 94.75 100 ASN A CA 1
ATOM 734 C C . ASN A 1 100 ? 2.182 -14.708 -6.273 1.00 94.75 100 ASN A C 1
ATOM 736 O O . ASN A 1 100 ? 1.838 -14.380 -5.138 1.00 94.75 100 ASN A O 1
ATOM 740 N N . LYS A 1 101 ? 2.657 -13.828 -7.158 1.00 94.62 101 LYS A N 1
ATOM 741 C CA . LYS A 1 101 ? 2.907 -12.427 -6.852 1.00 94.62 101 LYS A CA 1
ATOM 742 C C . LYS A 1 101 ? 1.885 -11.532 -7.526 1.00 94.62 101 LYS A C 1
ATOM 744 O O . LYS A 1 101 ? 1.522 -11.734 -8.674 1.00 94.62 101 LYS A O 1
ATOM 749 N N . VAL A 1 102 ? 1.484 -10.491 -6.814 1.00 95.31 102 VAL A N 1
ATOM 750 C CA . VAL A 1 102 ? 0.598 -9.445 -7.322 1.00 95.31 102 VAL A CA 1
ATOM 751 C C . VAL A 1 102 ? 1.240 -8.092 -7.071 1.00 95.31 102 VAL A C 1
ATOM 753 O O . VAL A 1 102 ? 2.040 -7.935 -6.145 1.00 95.31 102 VAL A O 1
ATOM 756 N N . ARG A 1 103 ? 0.909 -7.110 -7.912 1.00 95.62 103 ARG A N 1
ATOM 757 C CA . ARG A 1 103 ? 1.387 -5.740 -7.723 1.00 95.62 103 ARG A CA 1
ATOM 758 C C . ARG A 1 103 ? 0.728 -5.133 -6.492 1.00 95.62 103 ARG A C 1
ATOM 760 O O . ARG A 1 103 ? -0.494 -5.218 -6.366 1.00 95.62 103 ARG A O 1
ATOM 767 N N . THR A 1 104 ? 1.498 -4.457 -5.645 1.00 97.56 104 THR A N 1
ATOM 768 C CA . THR A 1 104 ? 0.935 -3.651 -4.557 1.00 97.56 104 THR A CA 1
ATOM 769 C C . THR A 1 104 ? 0.029 -2.566 -5.145 1.00 97.56 104 THR A C 1
ATOM 771 O O . THR A 1 104 ? 0.488 -1.635 -5.812 1.00 97.56 104 THR A O 1
ATOM 774 N N . ALA A 1 105 ? -1.284 -2.676 -4.948 1.00 96.81 105 ALA A N 1
ATOM 775 C CA . ALA A 1 105 ? -2.218 -1.657 -5.416 1.00 96.81 105 ALA A CA 1
ATOM 776 C C . ALA A 1 105 ? -2.053 -0.368 -4.585 1.00 96.81 105 ALA A C 1
ATOM 778 O O . ALA A 1 105 ? -1.900 -0.457 -3.363 1.00 96.81 105 ALA A O 1
ATOM 779 N N . PRO A 1 106 ? -2.094 0.825 -5.206 1.00 97.56 106 PRO A N 1
ATOM 780 C CA . PRO A 1 106 ? -2.051 2.075 -4.459 1.00 97.56 106 PRO A CA 1
ATOM 781 C C . PRO A 1 106 ? -3.317 2.229 -3.612 1.00 97.56 106 PRO A C 1
ATOM 783 O O . PRO A 1 106 ? -4.424 1.963 -4.087 1.00 97.56 106 PRO A O 1
ATOM 786 N N . LEU A 1 107 ? -3.159 2.651 -2.354 1.00 98.06 107 LEU A N 1
ATOM 787 C CA . LEU A 1 107 ? -4.278 2.803 -1.415 1.00 98.06 107 LEU A CA 1
ATOM 788 C C . LEU A 1 107 ? -4.963 4.170 -1.501 1.00 98.06 107 LEU A C 1
ATOM 790 O O . LEU A 1 107 ? -5.972 4.384 -0.831 1.00 98.06 107 LEU A O 1
ATOM 794 N N . TRP A 1 108 ? -4.472 5.090 -2.333 1.00 95.00 108 TRP A N 1
ATOM 795 C CA . TRP A 1 108 ? -5.194 6.330 -2.609 1.00 95.00 108 TRP A CA 1
ATOM 796 C C . TRP A 1 108 ? -6.614 6.049 -3.148 1.00 95.00 108 TRP A C 1
ATOM 798 O O . TRP A 1 108 ? -6.843 5.252 -4.057 1.00 95.00 108 TRP A O 1
ATOM 808 N N . GLY A 1 109 ? -7.633 6.644 -2.543 1.00 95.25 109 GLY A N 1
ATOM 809 C CA . GLY A 1 109 ? -9.029 6.369 -2.876 1.00 95.25 109 GLY A CA 1
ATOM 810 C C . GLY A 1 109 ? -9.498 4.935 -2.593 1.00 95.25 109 GLY A C 1
ATOM 811 O O . GLY A 1 109 ? -10.537 4.542 -3.131 1.00 95.25 109 GLY A O 1
ATOM 812 N N . VAL A 1 110 ? -8.798 4.143 -1.764 1.00 96.81 110 VAL A N 1
ATOM 813 C CA . VAL A 1 110 ? -9.213 2.763 -1.430 1.00 96.81 110 VAL A CA 1
ATOM 814 C C . VAL A 1 110 ? -10.610 2.716 -0.807 1.00 96.81 110 VAL A C 1
ATOM 816 O O . VAL A 1 110 ? -11.344 1.752 -1.012 1.00 96.81 110 VAL A O 1
ATOM 819 N N . ARG A 1 111 ? -11.041 3.794 -0.137 1.00 95.06 111 ARG A N 1
ATOM 820 C CA . ARG A 1 111 ? -12.402 3.945 0.407 1.00 95.06 111 ARG A CA 1
ATOM 821 C C . ARG A 1 111 ? -13.516 3.806 -0.640 1.00 95.06 111 ARG A C 1
ATOM 823 O O . ARG A 1 111 ? -14.649 3.506 -0.284 1.00 95.06 111 ARG A O 1
ATOM 830 N N . LEU A 1 112 ? -13.204 4.043 -1.916 1.00 95.94 112 LEU A N 1
ATOM 831 C CA . LEU A 1 112 ? -14.144 3.968 -3.038 1.00 95.94 112 LEU A CA 1
ATOM 832 C C . LEU A 1 112 ? -14.154 2.583 -3.706 1.00 95.94 112 LEU A C 1
ATOM 834 O O . LEU A 1 112 ? -14.788 2.407 -4.747 1.00 95.94 112 LEU A O 1
ATOM 838 N N . ARG A 1 113 ? -13.414 1.602 -3.171 1.00 95.25 113 ARG A N 1
ATOM 839 C CA . ARG A 1 113 ? -13.317 0.251 -3.735 1.00 95.25 113 ARG A CA 1
ATOM 840 C C . ARG A 1 113 ? -14.255 -0.705 -2.986 1.00 95.25 113 ARG A C 1
ATOM 842 O O . ARG A 1 113 ? -14.005 -0.992 -1.819 1.00 95.25 113 ARG A O 1
ATOM 849 N N . PRO A 1 114 ? -15.311 -1.230 -3.640 1.00 93.44 114 PRO A N 1
ATOM 850 C CA . PRO A 1 114 ? -16.282 -2.118 -2.991 1.00 93.44 114 PRO A CA 1
ATOM 851 C C . PRO A 1 114 ? -15.783 -3.563 -2.846 1.00 93.44 114 PRO A C 1
ATOM 853 O O . PRO A 1 114 ? -16.358 -4.348 -2.097 1.00 93.44 114 PRO A O 1
ATOM 856 N N . ARG A 1 115 ? -14.739 -3.933 -3.593 1.00 97.19 115 ARG A N 1
ATOM 857 C CA . ARG A 1 115 ? -14.102 -5.249 -3.573 1.00 97.19 115 ARG A CA 1
ATOM 858 C C . ARG A 1 115 ? -12.594 -5.063 -3.546 1.00 97.19 115 ARG A C 1
ATOM 860 O O . ARG A 1 115 ? -12.066 -4.186 -4.230 1.00 97.19 115 ARG A O 1
ATOM 867 N N . LEU A 1 116 ? -11.927 -5.860 -2.725 1.00 97.50 116 LEU A N 1
ATOM 868 C CA . LEU A 1 116 ? -10.520 -5.705 -2.373 1.00 97.50 116 LEU A CA 1
ATOM 869 C C . LEU A 1 116 ? -9.753 -7.002 -2.630 1.00 97.50 116 LEU A C 1
ATOM 871 O O . LEU A 1 116 ? -10.354 -8.066 -2.791 1.00 97.50 116 LEU A O 1
ATOM 875 N N . MET A 1 117 ? -8.422 -6.892 -2.576 1.00 95.31 117 MET A N 1
ATOM 876 C CA . MET A 1 117 ? -7.465 -7.910 -3.025 1.00 95.31 117 MET A CA 1
ATOM 877 C C . MET A 1 117 ? -7.551 -8.148 -4.540 1.00 95.31 117 MET A C 1
ATOM 879 O O . MET A 1 117 ? -8.435 -7.631 -5.221 1.00 95.31 117 MET A O 1
ATOM 883 N N . HIS A 1 118 ? -6.597 -8.904 -5.080 1.00 92.75 118 HIS A N 1
ATOM 884 C CA . HIS A 1 118 ? -6.552 -9.209 -6.510 1.00 92.75 118 HIS A CA 1
ATOM 885 C C . HIS A 1 118 ? -7.775 -10.021 -6.976 1.00 92.75 118 HIS A C 1
ATOM 887 O O . HIS A 1 118 ? -8.300 -9.794 -8.061 1.00 92.75 118 HIS A O 1
ATOM 893 N N . ASP A 1 119 ? -8.274 -10.905 -6.113 1.00 94.88 119 ASP A N 1
ATOM 894 C CA . ASP A 1 119 ? -9.400 -11.801 -6.388 1.00 94.88 119 ASP A CA 1
ATOM 895 C C . ASP A 1 119 ? -10.787 -11.194 -6.126 1.00 94.88 119 ASP A C 1
ATOM 897 O O . ASP A 1 119 ? -11.799 -11.875 -6.289 1.00 94.88 119 ASP A O 1
ATOM 901 N N . ALA A 1 120 ? -10.856 -9.930 -5.69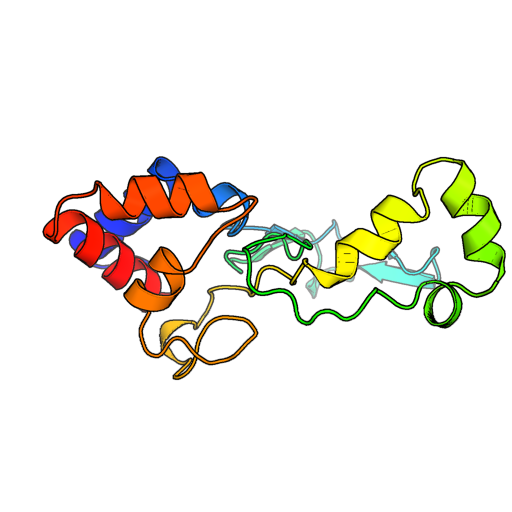3 1.00 95.81 120 ALA A N 1
ATOM 902 C CA . ALA A 1 120 ? -12.102 -9.223 -5.397 1.00 95.81 120 ALA A CA 1
ATOM 903 C C . ALA A 1 120 ? -13.022 -9.929 -4.365 1.00 95.81 120 ALA A C 1
ATOM 905 O O . ALA A 1 120 ? -14.225 -9.631 -4.293 1.00 95.81 120 ALA A O 1
ATOM 906 N N . ALA A 1 121 ? -12.472 -10.847 -3.557 1.00 96.50 121 ALA A N 1
ATOM 907 C CA . ALA A 1 121 ? -13.226 -11.656 -2.597 1.00 96.50 121 ALA A CA 1
ATOM 908 C C . ALA A 1 121 ? -13.346 -11.004 -1.207 1.00 96.50 121 ALA A C 1
ATOM 910 O O . ALA A 1 121 ? -14.168 -11.422 -0.394 1.00 96.50 121 ALA A O 1
ATOM 911 N N . SER A 1 122 ? -12.561 -9.961 -0.919 1.00 97.75 122 SER A N 1
ATOM 912 C CA . SER A 1 122 ? -12.679 -9.185 0.321 1.00 97.75 122 SER A CA 1
ATOM 913 C C . SER A 1 122 ? -13.660 -8.029 0.156 1.00 97.75 122 SER A C 1
ATOM 915 O O . SER A 1 122 ? -13.455 -7.169 -0.697 1.00 97.75 122 SER A O 1
ATOM 917 N N . LEU A 1 123 ? -14.683 -7.973 1.011 1.00 97.25 123 LEU A N 1
ATOM 918 C CA . LEU A 1 123 ? -15.710 -6.920 0.984 1.00 97.25 123 LEU A CA 1
ATOM 919 C C . LEU A 1 123 ? -15.477 -5.813 2.021 1.00 97.25 123 LEU A C 1
ATOM 921 O O . LEU A 1 123 ? -16.143 -4.783 1.995 1.00 97.25 123 LEU A O 1
ATOM 925 N N . THR A 1 124 ? -14.522 -6.006 2.934 1.00 98.00 124 THR A N 1
ATOM 926 C CA . THR A 1 124 ? -14.132 -4.994 3.919 1.00 98.00 124 THR A CA 1
ATOM 927 C C . THR A 1 124 ? -12.615 -4.843 3.984 1.00 98.00 124 THR A C 1
ATOM 929 O O . THR A 1 124 ? -11.863 -5.788 3.727 1.00 98.00 124 THR A O 1
ATOM 932 N N . LEU A 1 125 ? -12.151 -3.650 4.371 1.00 98.25 125 LEU A N 1
ATOM 933 C CA . LEU A 1 125 ? -10.726 -3.372 4.592 1.00 98.25 125 LEU A CA 1
ATOM 934 C C . LEU A 1 125 ? -10.126 -4.310 5.647 1.00 98.25 125 LEU A C 1
ATOM 936 O O . LEU A 1 125 ? -9.011 -4.797 5.483 1.00 98.25 125 LEU A O 1
ATOM 940 N N . ARG A 1 126 ? -10.888 -4.615 6.704 1.00 98.25 126 ARG A N 1
ATOM 941 C CA . ARG A 1 126 ? -10.468 -5.554 7.746 1.00 98.25 126 ARG A CA 1
ATOM 942 C C . ARG A 1 126 ? -10.239 -6.947 7.164 1.00 98.25 126 ARG A C 1
ATOM 944 O O . ARG A 1 126 ? -9.181 -7.521 7.408 1.00 98.25 126 ARG A O 1
ATOM 951 N N . ASP A 1 127 ? -11.183 -7.451 6.367 1.00 98.00 127 ASP A N 1
ATOM 952 C CA . ASP A 1 127 ? -11.081 -8.772 5.736 1.00 98.00 127 ASP A CA 1
ATOM 953 C C . ASP A 1 127 ? -9.902 -8.842 4.768 1.00 98.00 127 ASP A C 1
ATOM 955 O O . ASP A 1 127 ? -9.190 -9.841 4.732 1.00 98.00 127 ASP A O 1
ATOM 959 N N . ALA A 1 128 ? -9.651 -7.774 4.007 1.00 98.25 128 ALA A N 1
ATOM 960 C CA . ALA A 1 128 ? -8.469 -7.679 3.155 1.00 98.25 128 ALA A CA 1
ATOM 961 C C . ALA A 1 128 ? -7.174 -7.771 3.982 1.00 98.25 128 ALA A C 1
ATOM 963 O O . ALA A 1 128 ? -6.332 -8.629 3.712 1.00 98.25 128 ALA A O 1
ATOM 964 N N . ILE A 1 129 ? -7.030 -6.970 5.046 1.00 98.38 129 ILE A N 1
ATOM 965 C CA . ILE A 1 129 ? -5.833 -6.975 5.908 1.00 98.38 129 ILE A CA 1
ATOM 966 C C . ILE A 1 129 ? -5.592 -8.364 6.514 1.00 98.38 129 ILE A C 1
ATOM 968 O O . ILE A 1 129 ? -4.480 -8.895 6.455 1.00 98.38 129 ILE A O 1
ATOM 972 N N . VAL A 1 130 ? -6.629 -9.012 7.053 1.00 97.94 130 VAL A N 1
ATOM 973 C CA . VAL A 1 130 ? -6.487 -10.349 7.655 1.00 97.94 130 VAL A CA 1
ATOM 974 C C . VAL A 1 130 ? -6.382 -11.475 6.621 1.00 97.94 130 VAL A C 1
ATOM 976 O O . VAL A 1 130 ? -6.175 -12.624 7.009 1.00 97.94 130 VAL A O 1
ATOM 979 N N . ARG A 1 131 ? -6.493 -11.214 5.318 1.00 97.19 131 ARG A N 1
ATOM 980 C CA . ARG A 1 131 ? -6.231 -12.213 4.265 1.00 97.19 131 ARG A CA 1
ATOM 981 C C . ARG A 1 131 ? -4.807 -12.173 3.724 1.00 97.19 131 ARG A C 1
ATOM 983 O O . ARG A 1 131 ? -4.392 -13.155 3.125 1.00 97.19 131 ARG A O 1
ATOM 990 N N . HIS A 1 132 ? -4.033 -11.131 4.019 1.00 97.81 132 HIS A N 1
ATOM 991 C CA . HIS A 1 132 ? -2.617 -11.077 3.655 1.00 97.81 132 HIS A CA 1
ATOM 992 C C . HIS A 1 132 ? -1.835 -12.255 4.267 1.00 97.81 132 HIS A C 1
ATOM 994 O O . HIS A 1 132 ? -1.953 -12.550 5.462 1.00 97.81 132 HIS A O 1
ATOM 1000 N N . ARG A 1 133 ? -1.068 -12.961 3.435 1.00 97.12 133 ARG A N 1
ATOM 1001 C CA . ARG A 1 133 ? -0.163 -14.069 3.796 1.00 97.12 133 ARG A CA 1
ATOM 1002 C C . ARG A 1 133 ? 1.197 -13.854 3.122 1.00 97.12 133 ARG A C 1
ATOM 1004 O O . ARG A 1 133 ? 1.488 -12.744 2.687 1.00 97.12 133 ARG A O 1
ATOM 1011 N N . GLY A 1 134 ? 2.030 -14.896 3.053 1.00 96.19 134 GLY A N 1
ATOM 1012 C CA . GLY A 1 134 ? 3.351 -14.840 2.427 1.00 96.19 134 GLY A CA 1
ATOM 1013 C C . GLY A 1 134 ? 4.214 -13.749 3.055 1.00 96.19 134 GLY A C 1
ATOM 1014 O O . GLY A 1 134 ? 4.316 -13.679 4.281 1.00 96.19 134 GLY A O 1
ATOM 1015 N N . GLU A 1 135 ? 4.757 -12.873 2.214 1.00 97.50 135 GLU A N 1
ATOM 1016 C CA . GLU A 1 135 ? 5.610 -11.741 2.597 1.00 97.50 135 GLU A CA 1
ATOM 1017 C C . GLU A 1 135 ? 4.902 -10.761 3.556 1.00 97.50 135 GLU A C 1
ATOM 1019 O O . GLU A 1 135 ? 5.548 -10.129 4.385 1.00 97.50 135 GLU A O 1
ATOM 1024 N N . ALA A 1 136 ? 3.566 -10.684 3.522 1.00 97.75 136 ALA A N 1
ATOM 1025 C CA . ALA A 1 136 ? 2.773 -9.780 4.360 1.00 97.75 136 ALA A CA 1
ATOM 1026 C C . ALA A 1 136 ? 2.197 -10.437 5.636 1.00 97.75 136 ALA A C 1
ATOM 1028 O O . ALA A 1 136 ? 1.412 -9.815 6.362 1.00 97.75 136 ALA A O 1
ATOM 1029 N N . SER A 1 137 ? 2.565 -11.692 5.932 1.00 98.12 137 SER A N 1
ATOM 1030 C CA . SER A 1 137 ? 2.008 -12.444 7.071 1.00 98.12 137 SER A CA 1
ATOM 1031 C C . SER A 1 137 ? 2.243 -11.741 8.407 1.00 98.12 137 SER A C 1
ATOM 1033 O O . SER A 1 137 ? 1.329 -11.652 9.226 1.00 98.12 137 SER A O 1
ATOM 1035 N N . ASP A 1 138 ? 3.439 -11.193 8.613 1.00 98.12 138 ASP A N 1
ATOM 1036 C CA . ASP A 1 138 ? 3.809 -10.549 9.872 1.00 98.12 138 ASP A CA 1
ATOM 1037 C C . ASP A 1 138 ? 3.009 -9.274 10.135 1.00 98.12 138 ASP A C 1
ATOM 1039 O O . ASP A 1 138 ? 2.524 -9.072 11.251 1.00 98.12 138 ASP A O 1
ATOM 1043 N N . ALA A 1 139 ? 2.800 -8.444 9.109 1.00 98.12 139 ALA A N 1
ATOM 1044 C CA . ALA A 1 139 ? 1.969 -7.248 9.222 1.00 98.12 139 ALA A CA 1
ATOM 1045 C C . ALA A 1 139 ? 0.506 -7.612 9.525 1.00 98.12 139 ALA A C 1
ATOM 1047 O O . ALA A 1 139 ? -0.098 -7.056 10.445 1.00 98.12 139 ALA A O 1
ATOM 1048 N N . SER A 1 140 ? -0.036 -8.620 8.830 1.00 98.44 140 SER A N 1
ATOM 1049 C CA . SER A 1 140 ? -1.379 -9.153 9.095 1.00 98.44 140 SER A CA 1
ATOM 1050 C C . SER A 1 140 ? -1.512 -9.678 10.534 1.00 98.44 140 SER A C 1
ATOM 1052 O O . SER A 1 140 ? -2.493 -9.401 11.227 1.00 98.44 140 SER A O 1
ATOM 1054 N N . ASN A 1 141 ? -0.498 -10.393 11.028 1.00 98.69 141 ASN A N 1
ATOM 1055 C CA . ASN A 1 141 ? -0.459 -10.923 12.390 1.00 98.69 141 ASN A CA 1
ATOM 1056 C C . ASN A 1 141 ? -0.373 -9.818 13.449 1.00 98.69 141 ASN A C 1
ATOM 1058 O O . ASN A 1 141 ? -1.085 -9.887 14.450 1.00 98.69 141 ASN A O 1
ATOM 1062 N N . ARG A 1 142 ? 0.456 -8.790 13.238 1.00 98.81 142 ARG A N 1
ATOM 1063 C CA . ARG A 1 142 ? 0.531 -7.628 14.137 1.00 98.81 142 ARG A CA 1
ATOM 1064 C C . ARG A 1 142 ? -0.791 -6.866 14.174 1.00 98.81 142 ARG A C 1
ATOM 1066 O O . ARG A 1 142 ? -1.254 -6.558 15.266 1.00 98.81 142 ARG A O 1
ATOM 1073 N N . PHE A 1 143 ? -1.455 -6.673 13.030 1.00 98.81 143 PHE A N 1
ATOM 1074 C CA . PHE A 1 143 ? -2.799 -6.087 12.991 1.00 98.81 143 PHE A CA 1
ATOM 1075 C C . PHE A 1 143 ? -3.801 -6.886 13.836 1.00 98.81 143 PHE A C 1
ATOM 1077 O O . PHE A 1 143 ? -4.531 -6.301 14.633 1.00 98.81 143 PHE A O 1
ATOM 1084 N N . ARG A 1 144 ? -3.818 -8.225 13.730 1.00 98.69 144 ARG A N 1
ATOM 1085 C CA . ARG A 1 144 ? -4.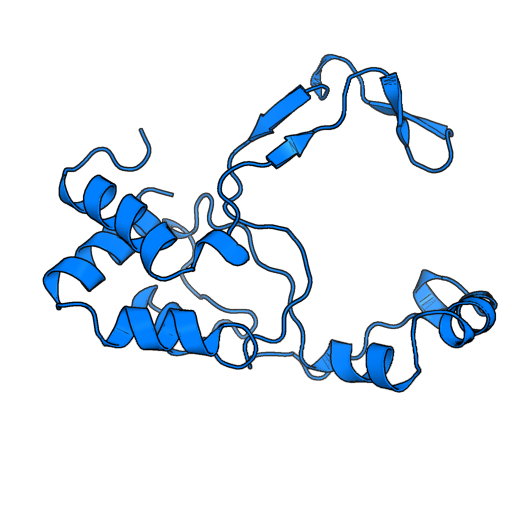713 -9.075 14.545 1.00 98.69 144 ARG A CA 1
ATOM 1086 C C . ARG A 1 144 ? -4.491 -8.924 16.051 1.00 98.69 144 ARG A C 1
ATOM 1088 O O . ARG A 1 144 ? -5.450 -9.071 16.798 1.00 98.69 144 ARG A O 1
ATOM 1095 N N . LYS A 1 145 ? -3.257 -8.641 16.476 1.00 98.62 145 LYS A N 1
ATOM 1096 C CA . LYS A 1 145 ? -2.877 -8.464 17.888 1.00 98.62 145 LYS A CA 1
ATOM 1097 C C . LYS A 1 145 ? -3.202 -7.076 18.448 1.00 98.62 145 LYS A C 1
ATOM 1099 O O . LYS A 1 145 ? -3.150 -6.902 19.661 1.00 98.62 145 LYS A O 1
ATOM 1104 N N . LEU A 1 146 ? -3.514 -6.096 17.597 1.00 98.75 146 LEU A N 1
ATOM 1105 C CA . LEU A 1 146 ? -3.965 -4.780 18.047 1.00 98.75 146 LEU A CA 1
ATOM 1106 C C . LEU A 1 146 ? -5.295 -4.884 18.803 1.00 98.75 146 LEU A C 1
ATOM 1108 O O . LEU A 1 146 ? -6.118 -5.763 18.534 1.00 98.75 146 LEU A O 1
ATOM 1112 N N . THR A 1 147 ? -5.533 -3.935 19.709 1.00 98.75 147 THR A N 1
ATOM 1113 C CA . THR A 1 147 ? -6.844 -3.782 20.353 1.00 98.75 147 THR A CA 1
ATOM 1114 C C . THR A 1 147 ? -7.921 -3.478 19.308 1.00 98.75 147 THR A C 1
ATOM 1116 O O . THR A 1 147 ? -7.628 -2.978 18.220 1.00 98.75 147 THR A O 1
ATOM 1119 N N . ALA A 1 148 ? -9.193 -3.724 19.633 1.00 98.44 148 ALA A N 1
ATOM 1120 C CA . ALA A 1 148 ? -10.295 -3.410 18.720 1.00 98.44 148 ALA A CA 1
ATOM 1121 C C . ALA A 1 148 ? -10.314 -1.922 18.315 1.00 98.44 148 ALA A C 1
ATOM 1123 O O . ALA A 1 148 ? -10.552 -1.605 17.149 1.00 98.44 148 ALA A O 1
ATOM 1124 N N . SER A 1 149 ? -9.996 -1.024 19.255 1.00 98.50 149 SER A N 1
ATOM 1125 C CA . SER A 1 149 ? -9.888 0.416 18.998 1.00 98.50 149 SER A CA 1
ATOM 1126 C C . SER A 1 149 ? -8.738 0.746 18.045 1.00 98.50 149 SER A C 1
ATOM 1128 O O . SER A 1 149 ? -8.920 1.523 17.114 1.00 98.50 149 SER A O 1
ATOM 1130 N N . ASP A 1 150 ? -7.568 0.133 18.230 1.00 98.81 150 ASP A N 1
ATOM 1131 C CA . ASP A 1 150 ? -6.413 0.361 17.355 1.00 98.81 150 ASP A CA 1
ATOM 1132 C C . ASP A 1 150 ? -6.636 -0.227 15.950 1.00 98.81 150 ASP A C 1
ATOM 1134 O O . ASP A 1 150 ? -6.275 0.390 14.948 1.00 98.81 150 ASP A O 1
ATOM 1138 N N . GLN A 1 151 ? -7.309 -1.376 15.840 1.00 98.81 151 GLN A N 1
ATOM 1139 C CA . GLN A 1 151 ? -7.737 -1.902 14.541 1.00 98.81 151 GLN A CA 1
ATOM 1140 C C . GLN A 1 151 ? -8.703 -0.935 13.852 1.00 98.81 151 GLN A C 1
ATOM 1142 O O . GLN A 1 151 ? -8.524 -0.640 12.673 1.00 98.81 151 GLN A O 1
ATOM 1147 N N . ALA A 1 152 ? -9.702 -0.414 14.570 1.00 98.62 152 ALA A N 1
ATOM 1148 C CA . ALA A 1 152 ? -10.635 0.572 14.030 1.00 98.6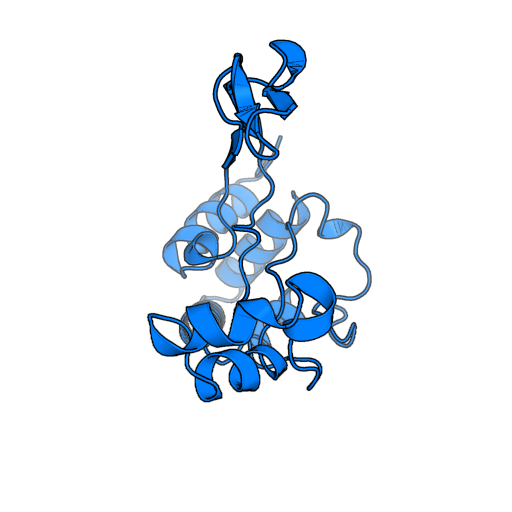2 152 ALA A CA 1
ATOM 1149 C C . ALA A 1 152 ? -9.924 1.865 13.598 1.00 98.62 152 ALA A C 1
ATOM 1151 O O . ALA A 1 152 ? -10.243 2.397 12.538 1.00 98.62 152 ALA A O 1
ATOM 1152 N N . ALA A 1 153 ? -8.920 2.320 14.353 1.00 98.75 153 ALA A N 1
ATOM 1153 C CA . ALA A 1 153 ? -8.101 3.477 14.006 1.00 98.75 153 ALA A CA 1
ATOM 1154 C C . ALA A 1 153 ? -7.369 3.281 12.667 1.00 98.75 153 ALA A C 1
ATOM 1156 O O . ALA A 1 153 ? -7.434 4.152 11.802 1.00 98.75 153 ALA A O 1
ATOM 1157 N N . VAL A 1 154 ? -6.738 2.120 12.446 1.00 98.69 154 VAL A N 1
ATOM 1158 C CA . VAL A 1 154 ? -6.103 1.788 11.153 1.00 98.69 154 VAL A CA 1
ATOM 1159 C C . VAL A 1 154 ? -7.129 1.787 10.017 1.00 98.69 154 VAL A C 1
ATOM 1161 O O . VAL A 1 154 ? -6.869 2.344 8.953 1.00 98.69 154 VAL A O 1
ATOM 1164 N N . ILE A 1 155 ? -8.314 1.208 10.229 1.00 98.38 155 ILE A N 1
ATOM 1165 C CA . ILE A 1 155 ? -9.382 1.211 9.216 1.00 98.38 155 ILE A CA 1
ATOM 1166 C C . ILE A 1 155 ? -9.861 2.637 8.913 1.00 98.38 155 ILE A C 1
ATOM 1168 O O . ILE A 1 155 ? -10.091 2.965 7.752 1.00 98.38 155 ILE A O 1
ATOM 1172 N N . GLU A 1 156 ? -9.989 3.490 9.926 1.00 98.12 156 GLU A N 1
ATOM 1173 C CA . GLU A 1 156 ? -10.369 4.895 9.760 1.00 98.12 156 GLU A CA 1
ATOM 1174 C C . GLU A 1 156 ? -9.310 5.681 8.980 1.00 98.12 156 GLU A C 1
ATOM 1176 O O . GLU A 1 156 ? -9.639 6.457 8.083 1.00 98.12 156 GLU A O 1
ATOM 1181 N N . PHE A 1 157 ? -8.029 5.420 9.246 1.00 98.31 157 PHE A N 1
ATOM 1182 C CA . PHE A 1 157 ? -6.942 5.968 8.444 1.00 98.31 157 PHE A CA 1
ATOM 1183 C C . PHE A 1 157 ? -7.068 5.558 6.971 1.00 98.31 157 PHE A C 1
ATOM 1185 O O . PHE A 1 157 ? -7.067 6.432 6.106 1.00 98.31 157 PHE A O 1
ATOM 1192 N N . LEU A 1 158 ? -7.263 4.267 6.683 1.00 97.81 158 LEU A N 1
ATOM 1193 C CA . LEU A 1 158 ? -7.439 3.766 5.315 1.00 97.81 158 LEU A CA 1
ATOM 1194 C C . LEU A 1 158 ? -8.666 4.365 4.613 1.00 97.81 158 LEU A C 1
ATOM 1196 O O . LEU A 1 158 ? -8.613 4.644 3.421 1.00 97.81 158 LEU A O 1
ATOM 1200 N N . LYS A 1 159 ? -9.761 4.611 5.341 1.00 96.75 159 LYS A N 1
ATOM 1201 C CA . LYS A 1 159 ? -10.944 5.306 4.807 1.00 96.75 159 LYS A CA 1
ATOM 1202 C C . LYS A 1 159 ? -10.687 6.777 4.492 1.00 96.75 159 LYS A C 1
ATOM 1204 O O . LYS A 1 159 ? -11.447 7.360 3.724 1.00 96.75 159 LYS A O 1
ATOM 1209 N N . SER A 1 160 ? -9.655 7.379 5.080 1.00 95.31 160 SER A N 1
ATOM 1210 C CA . SER A 1 160 ? -9.260 8.753 4.764 1.00 95.31 160 SER A CA 1
ATOM 1211 C C . SER A 1 160 ? -8.431 8.864 3.480 1.00 95.31 160 SER A C 1
ATOM 1213 O O . SER A 1 160 ? -8.302 9.976 2.967 1.00 95.31 160 SER A O 1
ATOM 1215 N N . LEU A 1 161 ? -7.905 7.739 2.966 1.00 94.06 161 LEU A N 1
ATOM 1216 C CA . LEU A 1 161 ? -7.117 7.658 1.731 1.00 94.06 161 LEU A CA 1
ATOM 1217 C C . LEU A 1 161 ? -8.000 7.692 0.485 1.00 94.06 161 LEU A C 1
ATOM 1219 O O . LEU A 1 161 ? -9.093 7.071 0.445 1.00 94.06 161 LEU A O 1
#

Foldseek 3Di:
DQQPDPLLVLLVVLCVVLPLCVFQPFKDFDAAFQCADPPNPDTHHNVRGGDIDGQRGPQDKFQQPDFQQDFPPCCVVPNPCVVVVCVPPNPPVNRNCSSRIDTTGGLVVVLVQCADDPVSPDRAPLSNLCSGDDPSNSSSVVLVVDDPSSVVSNSVSSNSD

Radius of gyration: 18.59 Å; chains: 1; bounding box: 39×41×47 Å

Sequence (161 aa):
MLAATPAARRGSELFDAIGCATCHVRTLVTAAAGTAINGGADTIPPALGEKAFHPFSDFLLHNVGTGDGIVMAMPEHYGPSVYKVVWREFSIDSVGRTRNKVRTAPLWGVRLRPRLMHDAASLTLRDAIVRHRGEASDASNRFRKLTASDQAAVIEFLKSL

pLDDT: mean 92.46, std 9.44, range [52.59, 98.81]